Protein AF-A0AAD7E7Y8-F1 (afdb_monomer_lite)

Radius of gyration: 13.72 Å; chains: 1; bounding box: 28×25×40 Å

pLDDT: mean 85.16, std 9.53, range [59.25, 93.44]

Organism: NCBI:txid1033008

Foldseek 3Di:
DLDPPPPDPDDPVLCVQQVCVQVVHDDDDDDDPPPPCLVSQVVNLSVQVCCLVCVVVDDPPRRHDNHRDDDDDDPDPVVVVVRD

Sequence (84 aa):
KVVPQWKDRLRPVQEELVAPILDGEDVFCCTATDDDKSAAFSIPILVLNEYNSNPHLYPKHLPTRTNPVGLVVTPAKGLANNIV

Structure (mmCIF, N/CA/C/O backbone):
data_AF-A0AAD7E7Y8-F1
#
_entry.id   AF-A0AAD7E7Y8-F1
#
loop_
_atom_site.group_PDB
_atom_site.id
_atom_site.type_symbol
_atom_site.label_atom_id
_atom_site.label_alt_id
_atom_site.label_comp_id
_atom_site.label_asym_id
_atom_site.label_entity_id
_atom_site.label_seq_id
_atom_site.pdbx_PDB_ins_code
_atom_site.Cartn_x
_atom_site.Cartn_y
_atom_site.Cartn_z
_atom_site.occupancy
_atom_site.B_iso_or_equiv
_atom_site.auth_seq_id
_atom_site.auth_comp_id
_atom_site.auth_asym_id
_atom_site.auth_atom_id
_atom_site.pdbx_PDB_model_num
ATOM 1 N N . LYS A 1 1 ? -4.172 -12.063 13.736 1.00 59.91 1 LYS A N 1
ATOM 2 C CA . LYS A 1 1 ? -3.442 -10.823 13.405 1.00 59.91 1 LYS A CA 1
ATOM 3 C C . LYS A 1 1 ? -3.203 -10.800 11.906 1.00 59.91 1 LYS A C 1
ATOM 5 O O . LYS A 1 1 ? -2.781 -11.822 11.379 1.00 59.91 1 LYS A O 1
ATOM 10 N N . VAL A 1 2 ? -3.574 -9.710 11.244 1.00 66.75 2 VAL A N 1
ATOM 11 C CA . VAL A 1 2 ? -3.488 -9.501 9.788 1.00 66.75 2 VAL A CA 1
ATOM 12 C C . VAL A 1 2 ? -2.075 -9.086 9.381 1.00 66.75 2 VAL A C 1
ATOM 14 O O . VAL A 1 2 ? -1.619 -9.442 8.300 1.00 66.75 2 VAL A O 1
ATOM 17 N N . VAL A 1 3 ? -1.349 -8.405 10.271 1.00 66.00 3 VAL A N 1
ATOM 18 C CA . VAL A 1 3 ? 0.086 -8.162 10.095 1.00 66.00 3 VAL A CA 1
ATOM 19 C C . VAL A 1 3 ? 0.834 -9.474 10.369 1.00 66.00 3 VAL A C 1
ATOM 21 O O . VAL A 1 3 ? 0.724 -10.003 11.485 1.00 66.00 3 VAL A O 1
ATOM 24 N N . PRO A 1 4 ? 1.578 -10.026 9.389 1.00 62.03 4 PRO A N 1
ATOM 25 C CA . PRO A 1 4 ? 2.452 -11.160 9.641 1.00 62.03 4 PRO A CA 1
ATOM 26 C C . PRO A 1 4 ? 3.461 -10.770 10.720 1.00 62.03 4 PRO A C 1
ATOM 28 O O . PRO A 1 4 ? 3.932 -9.634 10.749 1.00 62.03 4 PRO A O 1
ATOM 31 N N . GLN A 1 5 ? 3.842 -11.706 11.589 1.00 60.47 5 GLN A N 1
ATOM 32 C CA . GLN A 1 5 ? 5.092 -11.533 12.323 1.00 60.47 5 GLN A CA 1
ATOM 33 C C . GLN A 1 5 ? 6.219 -11.621 11.295 1.00 60.47 5 GLN A C 1
ATOM 35 O O . GLN A 1 5 ? 6.670 -12.716 10.960 1.00 60.47 5 GLN A O 1
ATOM 40 N N . TRP A 1 6 ? 6.585 -10.482 10.704 1.00 67.50 6 TRP A N 1
ATOM 41 C CA . TRP A 1 6 ? 7.695 -10.424 9.770 1.00 67.50 6 TRP A CA 1
ATOM 42 C C . TRP A 1 6 ? 8.937 -10.895 10.516 1.00 67.50 6 TRP A C 1
ATOM 44 O O . TRP A 1 6 ? 9.275 -10.378 11.582 1.00 67.50 6 TRP A O 1
ATOM 54 N N . LYS A 1 7 ? 9.543 -11.963 9.992 1.00 62.59 7 LYS A N 1
ATOM 55 C CA . LYS A 1 7 ? 10.691 -12.629 10.611 1.00 62.59 7 LYS A CA 1
ATOM 56 C C . LYS A 1 7 ? 11.862 -11.657 10.778 1.00 62.59 7 LYS A C 1
ATOM 58 O O . LYS A 1 7 ? 12.557 -11.703 11.787 1.00 62.59 7 LYS A O 1
ATOM 63 N N . ASP A 1 8 ? 11.980 -10.753 9.813 1.00 67.12 8 ASP A N 1
ATOM 64 C CA . ASP A 1 8 ? 12.875 -9.610 9.790 1.00 67.12 8 ASP A CA 1
ATOM 65 C C . ASP A 1 8 ? 12.013 -8.336 9.770 1.00 67.12 8 ASP A C 1
ATOM 67 O O . ASP A 1 8 ? 10.880 -8.360 9.285 1.00 67.12 8 ASP A O 1
ATOM 71 N N . ARG A 1 9 ? 12.499 -7.228 10.342 1.00 75.19 9 ARG A N 1
ATOM 72 C CA . ARG A 1 9 ? 11.786 -5.934 10.323 1.00 75.19 9 ARG A CA 1
ATOM 73 C C . ARG A 1 9 ? 11.539 -5.467 8.877 1.00 75.19 9 ARG A C 1
ATOM 75 O O . ARG A 1 9 ? 12.044 -6.069 7.931 1.00 75.19 9 ARG A O 1
ATOM 82 N N . LEU A 1 10 ? 10.793 -4.371 8.706 1.00 79.62 10 LEU A N 1
ATOM 83 C CA . LEU A 1 10 ? 10.737 -3.688 7.410 1.00 79.62 10 LEU A CA 1
ATOM 84 C C . LEU A 1 10 ? 12.154 -3.460 6.870 1.00 79.62 10 LEU A C 1
ATOM 86 O O . LEU A 1 10 ? 13.068 -3.122 7.626 1.00 79.62 10 LEU A O 1
ATOM 90 N N . ARG A 1 11 ? 12.335 -3.655 5.562 1.00 83.06 11 ARG A N 1
ATOM 91 C CA . ARG A 1 11 ? 13.580 -3.254 4.898 1.00 83.06 11 ARG A CA 1
ATOM 92 C C . ARG A 1 11 ? 13.693 -1.725 4.916 1.00 83.06 11 ARG A C 1
ATOM 94 O O . ARG A 1 11 ? 12.651 -1.071 4.907 1.00 83.06 11 ARG A O 1
ATOM 101 N N . PRO A 1 12 ? 14.908 -1.148 4.875 1.00 84.06 12 PRO A N 1
ATOM 102 C CA . PRO A 1 12 ? 15.099 0.297 5.027 1.00 84.06 12 PRO A CA 1
ATOM 103 C C . PRO A 1 12 ? 14.207 1.144 4.108 1.00 84.06 12 PRO A C 1
ATOM 105 O O . PRO A 1 12 ? 13.444 1.974 4.588 1.00 84.06 12 PRO A O 1
ATOM 108 N N . VAL A 1 13 ? 14.186 0.839 2.806 1.00 84.25 13 VAL A N 1
ATOM 109 C CA . VAL A 1 13 ? 13.329 1.548 1.839 1.00 84.25 13 VAL A CA 1
ATOM 110 C C . VAL A 1 13 ? 11.835 1.391 2.134 1.00 84.25 13 VAL A C 1
ATOM 112 O O . VAL A 1 13 ? 11.047 2.290 1.879 1.00 84.25 13 VAL A O 1
ATOM 115 N N . GLN A 1 14 ? 11.407 0.261 2.698 1.00 86.12 14 GLN A N 1
ATOM 116 C CA . GLN A 1 14 ? 10.004 0.060 3.054 1.00 86.12 14 GLN A CA 1
ATOM 117 C C . GLN A 1 14 ? 9.635 0.900 4.274 1.00 86.12 14 GLN A C 1
ATOM 119 O O . GLN A 1 14 ? 8.551 1.464 4.297 1.00 86.12 14 GLN A O 1
ATOM 124 N N . GLU A 1 15 ? 10.516 1.007 5.268 1.00 86.62 15 GLU A N 1
ATOM 125 C CA . GLU A 1 15 ? 10.293 1.846 6.450 1.00 86.62 15 GLU A CA 1
ATOM 126 C C . GLU A 1 15 ? 10.197 3.331 6.076 1.00 86.62 15 GLU A C 1
ATOM 128 O O . GLU A 1 15 ? 9.236 3.994 6.472 1.00 86.62 15 GLU A O 1
ATOM 133 N N . GLU A 1 16 ? 11.118 3.814 5.236 1.00 88.81 16 GLU A N 1
ATOM 134 C CA . GLU A 1 16 ? 11.136 5.196 4.734 1.00 88.81 16 GLU A CA 1
ATOM 135 C C . GLU A 1 16 ? 9.867 5.572 3.954 1.00 88.81 16 GLU A C 1
ATOM 137 O O . GLU A 1 16 ? 9.465 6.733 3.955 1.00 88.81 16 GLU A O 1
ATOM 142 N N . LEU A 1 17 ? 9.213 4.600 3.311 1.00 90.75 17 LEU A N 1
ATOM 143 C CA . LEU A 1 17 ? 7.973 4.820 2.566 1.00 90.75 17 LEU A CA 1
ATOM 144 C C . LEU A 1 17 ? 6.721 4.615 3.424 1.00 90.75 17 LEU A C 1
ATOM 146 O O . LEU A 1 17 ? 5.774 5.390 3.334 1.00 90.75 17 LEU A O 1
ATOM 150 N N . VAL A 1 18 ? 6.682 3.569 4.248 1.00 91.69 18 VAL A N 1
ATOM 151 C CA . VAL A 1 18 ? 5.474 3.153 4.976 1.00 91.69 18 VAL A CA 1
ATOM 152 C C . VAL A 1 18 ? 5.126 4.122 6.099 1.00 91.69 18 VAL A C 1
ATOM 154 O O . VAL A 1 18 ? 3.944 4.415 6.277 1.00 91.69 18 VAL A O 1
ATOM 157 N N . ALA A 1 19 ? 6.116 4.607 6.852 1.00 90.81 19 ALA A N 1
ATOM 158 C CA . ALA A 1 19 ? 5.878 5.514 7.974 1.00 90.81 19 ALA A CA 1
ATOM 159 C C . ALA A 1 19 ? 5.130 6.797 7.548 1.00 90.81 19 ALA A C 1
ATOM 161 O O . ALA A 1 19 ? 4.022 7.005 8.046 1.00 90.81 19 ALA A O 1
ATOM 162 N N . PRO A 1 20 ? 5.618 7.589 6.570 1.00 92.69 20 PRO A N 1
ATOM 163 C CA . PRO A 1 20 ? 4.898 8.783 6.121 1.00 92.69 20 PRO A CA 1
ATOM 164 C C . PRO A 1 20 ? 3.514 8.471 5.525 1.00 92.69 20 PRO A C 1
ATOM 166 O O . PRO A 1 20 ? 2.563 9.210 5.773 1.00 92.69 20 PRO A O 1
ATOM 169 N N . ILE A 1 21 ? 3.336 7.344 4.821 1.00 92.56 21 ILE A N 1
ATOM 170 C CA . ILE A 1 21 ? 2.010 6.946 4.302 1.00 92.56 21 ILE A CA 1
ATOM 171 C C . ILE A 1 21 ? 1.012 6.683 5.446 1.00 92.56 21 ILE A C 1
ATOM 173 O O . ILE A 1 21 ? -0.177 7.016 5.339 1.00 92.56 21 ILE A O 1
ATOM 177 N N . LEU A 1 22 ? 1.469 6.063 6.539 1.00 92.25 22 LEU A N 1
ATOM 178 C CA . LEU A 1 22 ? 0.647 5.824 7.728 1.00 92.25 22 LEU A CA 1
ATOM 179 C C . LEU A 1 22 ? 0.304 7.125 8.461 1.00 92.25 22 LEU A C 1
ATOM 181 O O . LEU A 1 22 ? -0.820 7.241 8.953 1.00 92.25 22 LEU A O 1
ATOM 185 N N . ASP A 1 23 ? 1.206 8.105 8.445 1.00 92.12 23 ASP A N 1
ATOM 186 C CA . ASP A 1 23 ? 0.961 9.458 8.958 1.00 92.12 23 ASP A CA 1
ATOM 187 C C . ASP A 1 23 ? 0.024 10.281 8.051 1.00 92.12 23 ASP A C 1
ATOM 189 O O . ASP A 1 23 ? -0.526 11.296 8.475 1.00 92.12 23 ASP A O 1
ATOM 193 N N . GLY A 1 24 ? -0.257 9.791 6.839 1.00 90.19 24 GLY A N 1
ATOM 194 C CA . GLY A 1 24 ? -1.171 10.420 5.887 1.00 90.19 24 GLY A CA 1
ATOM 195 C C . GLY A 1 24 ? -0.496 11.390 4.921 1.00 90.19 24 GLY A C 1
ATOM 196 O O . GLY A 1 24 ? -1.201 12.136 4.247 1.00 90.19 24 GLY A O 1
ATOM 197 N N . GLU A 1 25 ? 0.830 11.353 4.841 1.00 93.19 25 GLU A N 1
ATOM 198 C CA . GLU A 1 25 ? 1.632 12.172 3.940 1.00 93.19 25 GLU A CA 1
ATOM 199 C C . GLU A 1 25 ? 1.692 11.571 2.529 1.00 93.19 25 GLU A C 1
ATOM 201 O O . GLU A 1 25 ? 1.716 10.347 2.339 1.00 93.19 25 GLU A O 1
ATOM 206 N N . ASP A 1 26 ? 1.775 12.448 1.529 1.00 92.88 26 ASP A N 1
ATOM 207 C CA . ASP A 1 26 ? 2.027 12.057 0.146 1.00 92.88 26 ASP A CA 1
ATOM 208 C C . ASP A 1 26 ? 3.521 11.772 -0.060 1.00 92.88 26 ASP A C 1
ATOM 210 O O . ASP A 1 26 ? 4.386 12.573 0.297 1.00 92.88 26 ASP A O 1
ATOM 214 N N . VAL A 1 27 ? 3.837 10.634 -0.683 1.00 92.00 27 VAL A N 1
ATOM 215 C CA . VAL A 1 27 ? 5.220 10.174 -0.864 1.00 92.00 27 VAL A CA 1
ATOM 216 C C . VAL A 1 27 ? 5.574 10.078 -2.341 1.00 92.00 27 VAL A C 1
ATOM 218 O O . VAL A 1 27 ? 4.909 9.392 -3.118 1.00 92.00 27 VAL A O 1
ATOM 221 N N . PHE A 1 28 ? 6.684 10.712 -2.718 1.00 91.62 28 PHE A N 1
ATOM 222 C CA . PHE A 1 28 ? 7.309 10.543 -4.025 1.00 91.62 28 PHE A CA 1
ATOM 223 C C . PHE A 1 28 ? 8.610 9.748 -3.880 1.00 91.62 28 PHE A C 1
ATOM 225 O O . PHE A 1 28 ? 9.565 10.214 -3.263 1.00 91.62 28 PHE A O 1
ATOM 232 N N . CYS A 1 29 ? 8.647 8.539 -4.445 1.00 88.25 29 CYS A N 1
ATOM 233 C CA . CYS A 1 29 ? 9.779 7.623 -4.323 1.00 88.25 29 CYS A CA 1
ATOM 234 C C . CYS A 1 29 ? 10.505 7.433 -5.659 1.00 88.25 29 CYS A C 1
ATOM 236 O O . CYS A 1 29 ? 9.902 7.013 -6.648 1.00 88.25 29 CYS A O 1
ATOM 238 N N . CYS A 1 30 ? 11.821 7.651 -5.648 1.00 88.62 30 CYS A N 1
ATOM 239 C CA . CYS A 1 30 ? 12.734 7.261 -6.717 1.00 88.62 30 CYS A CA 1
ATOM 240 C C . CYS A 1 30 ? 13.684 6.187 -6.184 1.00 88.62 30 CYS A C 1
ATOM 242 O O . CYS A 1 30 ? 14.598 6.496 -5.427 1.00 88.62 30 CYS A O 1
ATOM 244 N N . THR A 1 31 ? 13.485 4.938 -6.594 1.00 84.88 31 THR A N 1
ATOM 245 C CA . THR A 1 31 ? 14.356 3.821 -6.210 1.00 84.88 31 THR A CA 1
ATOM 246 C C . THR A 1 31 ? 14.698 2.943 -7.417 1.00 84.88 31 THR A C 1
ATOM 248 O O . THR A 1 31 ? 14.030 2.991 -8.456 1.00 84.88 31 THR A O 1
ATOM 251 N N . ALA A 1 32 ? 15.759 2.147 -7.286 1.00 81.56 32 ALA A N 1
ATOM 252 C CA . ALA A 1 32 ? 16.172 1.155 -8.260 1.00 81.56 32 ALA A CA 1
ATOM 253 C C . ALA A 1 32 ? 15.113 0.046 -8.465 1.00 81.56 32 ALA A C 1
ATOM 255 O O . ALA A 1 32 ? 14.111 -0.098 -7.750 1.00 81.56 32 ALA A O 1
ATOM 256 N N . THR A 1 33 ? 15.316 -0.754 -9.511 1.00 73.38 33 THR A N 1
ATOM 257 C CA . THR A 1 33 ? 14.566 -2.009 -9.683 1.00 73.38 33 THR A CA 1
ATOM 258 C C . THR A 1 33 ? 15.058 -3.027 -8.649 1.00 73.38 33 THR A C 1
ATOM 260 O O . THR A 1 33 ? 16.191 -2.921 -8.195 1.00 73.38 33 THR A O 1
ATOM 263 N N . ASP A 1 34 ? 14.189 -3.952 -8.238 1.00 69.56 34 ASP A N 1
ATOM 264 C CA . ASP A 1 34 ? 14.452 -4.982 -7.215 1.00 69.56 34 ASP A CA 1
ATOM 265 C C . ASP A 1 34 ? 14.729 -4.495 -5.785 1.00 69.56 34 ASP A C 1
ATOM 267 O O . ASP A 1 34 ? 14.993 -5.304 -4.905 1.00 69.56 34 ASP A O 1
ATOM 271 N N . ASP A 1 35 ? 14.531 -3.206 -5.499 1.00 73.75 35 ASP A N 1
ATOM 272 C CA . ASP A 1 35 ? 14.607 -2.660 -4.135 1.00 73.75 35 ASP A CA 1
ATOM 273 C C . ASP A 1 35 ? 13.341 -2.950 -3.299 1.00 73.75 35 ASP A C 1
ATOM 275 O O . ASP A 1 35 ? 12.938 -2.176 -2.443 1.00 73.75 35 ASP A O 1
ATOM 279 N N . ASP A 1 36 ? 12.615 -4.030 -3.610 1.00 71.94 36 ASP A N 1
ATOM 280 C CA . ASP A 1 36 ? 11.464 -4.511 -2.829 1.00 71.94 36 ASP A CA 1
ATOM 281 C C . ASP A 1 36 ? 10.323 -3.498 -2.566 1.00 71.94 36 ASP A C 1
ATOM 283 O O . ASP A 1 36 ? 9.464 -3.706 -1.696 1.00 71.94 36 ASP A O 1
ATOM 287 N N . LYS A 1 37 ? 10.273 -2.424 -3.364 1.00 76.25 37 LYS A N 1
ATOM 288 C CA . LYS A 1 37 ? 9.283 -1.336 -3.285 1.00 76.25 37 LYS A CA 1
ATOM 289 C C . LYS A 1 37 ? 7.835 -1.795 -3.403 1.00 76.25 37 LYS A C 1
ATOM 291 O O . LYS A 1 37 ? 6.942 -1.108 -2.922 1.00 76.25 37 LYS A O 1
ATOM 296 N N . SER A 1 38 ? 7.586 -2.937 -4.045 1.00 72.44 38 SER A N 1
ATOM 297 C CA . SER A 1 38 ? 6.222 -3.394 -4.303 1.00 72.44 38 SER A CA 1
ATOM 298 C C . SER A 1 38 ? 5.461 -3.663 -3.002 1.00 72.44 38 SER A C 1
ATOM 300 O O . SER A 1 38 ? 4.318 -3.263 -2.860 1.00 72.44 38 SER A O 1
ATOM 302 N N . ALA A 1 39 ? 6.106 -4.206 -1.970 1.00 78.12 39 ALA A N 1
ATOM 303 C CA . ALA A 1 39 ? 5.410 -4.401 -0.697 1.00 78.12 39 ALA A CA 1
ATOM 304 C C . ALA A 1 39 ? 5.047 -3.071 0.003 1.00 78.12 39 ALA A C 1
ATOM 306 O O . ALA A 1 39 ? 4.129 -3.035 0.822 1.00 78.12 39 ALA A O 1
ATOM 307 N N . ALA A 1 40 ? 5.731 -1.963 -0.316 1.00 82.25 40 ALA A N 1
ATOM 308 C CA . ALA A 1 40 ? 5.556 -0.689 0.383 1.00 82.25 40 ALA A CA 1
ATOM 309 C C . ALA A 1 40 ? 4.145 -0.097 0.225 1.00 82.25 40 ALA A C 1
ATOM 311 O O . ALA A 1 40 ? 3.694 0.620 1.113 1.00 82.25 40 ALA A O 1
ATOM 312 N N . PHE A 1 41 ? 3.415 -0.422 -0.851 1.00 83.94 41 PHE A N 1
ATOM 313 C CA . PHE A 1 41 ? 2.035 0.048 -1.026 1.00 83.94 41 PHE A CA 1
ATOM 314 C C . PHE A 1 41 ? 0.987 -0.827 -0.321 1.00 83.94 41 PHE A C 1
ATOM 316 O O . PHE A 1 41 ? -0.083 -0.327 0.024 1.00 83.94 41 PHE A O 1
ATOM 323 N N . SER A 1 42 ? 1.252 -2.118 -0.091 1.00 88.06 42 SER A N 1
ATOM 324 C CA . SER A 1 42 ? 0.291 -3.030 0.550 1.00 88.06 42 SER A CA 1
ATOM 325 C C . SER A 1 42 ? 0.420 -3.020 2.075 1.00 88.06 42 SER A C 1
ATOM 327 O O . SER A 1 42 ? -0.581 -3.146 2.786 1.00 88.06 42 SER A O 1
ATOM 329 N N . ILE A 1 43 ? 1.630 -2.784 2.590 1.00 90.25 43 ILE A N 1
ATOM 330 C CA . ILE A 1 43 ? 1.921 -2.732 4.026 1.00 90.25 43 ILE A CA 1
ATOM 331 C C . ILE A 1 43 ? 1.014 -1.750 4.798 1.00 90.25 43 ILE A C 1
ATOM 333 O O . ILE A 1 43 ? 0.441 -2.179 5.804 1.00 90.25 43 ILE A O 1
ATOM 337 N N . PRO A 1 44 ? 0.815 -0.482 4.375 1.00 92.25 44 PRO A N 1
ATOM 338 C CA . PRO A 1 44 ? -0.007 0.462 5.130 1.00 92.25 44 PRO A CA 1
ATOM 339 C C . PRO A 1 44 ? -1.441 -0.038 5.332 1.00 92.25 44 PRO A C 1
ATOM 341 O O . PRO A 1 44 ? -2.011 0.103 6.411 1.00 92.25 44 PRO A O 1
ATOM 344 N N . ILE A 1 45 ? -2.008 -0.702 4.320 1.00 92.12 45 ILE A N 1
ATOM 345 C CA . ILE A 1 45 ? -3.355 -1.283 4.376 1.00 92.12 45 ILE A CA 1
ATOM 346 C C . ILE A 1 45 ? -3.406 -2.402 5.422 1.00 92.12 45 ILE A C 1
ATOM 348 O O . ILE A 1 45 ? -4.324 -2.441 6.242 1.00 92.12 45 ILE A O 1
ATOM 352 N N . LEU A 1 46 ? -2.412 -3.295 5.430 1.00 91.69 46 LEU A N 1
ATOM 353 C CA . LEU A 1 46 ? -2.326 -4.394 6.397 1.00 91.69 46 LEU A CA 1
ATOM 354 C C . LEU A 1 46 ? -2.178 -3.879 7.835 1.00 91.69 46 LEU A C 1
ATOM 356 O O . LEU A 1 46 ? -2.845 -4.391 8.736 1.00 91.69 46 LEU A O 1
ATOM 360 N N . VAL A 1 47 ? -1.347 -2.853 8.043 1.00 92.00 47 VAL A N 1
ATOM 361 C CA . VAL A 1 47 ? -1.133 -2.222 9.354 1.00 92.00 47 VAL A CA 1
ATOM 362 C C . VAL A 1 47 ? -2.418 -1.571 9.863 1.00 92.00 47 VAL A C 1
ATOM 364 O O . VAL A 1 47 ? -2.824 -1.831 10.995 1.00 92.00 47 VAL A O 1
ATOM 367 N N . LEU A 1 48 ? -3.100 -0.786 9.025 1.00 93.44 48 LEU A N 1
ATOM 368 C CA . LEU A 1 48 ? -4.360 -0.141 9.394 1.00 93.44 48 LEU A CA 1
ATOM 369 C C . LEU A 1 48 ? -5.463 -1.169 9.694 1.00 93.44 48 LEU A C 1
ATOM 371 O O . LEU A 1 48 ? -6.204 -1.013 10.664 1.00 93.44 48 LEU A O 1
ATOM 375 N N . ASN A 1 49 ? -5.543 -2.257 8.922 1.00 93.38 49 ASN A N 1
ATOM 376 C CA . ASN A 1 49 ? -6.496 -3.342 9.171 1.00 93.38 49 ASN A CA 1
ATOM 377 C C . ASN A 1 49 ? -6.241 -4.051 10.508 1.00 93.38 49 ASN A C 1
ATOM 379 O O . ASN A 1 49 ? -7.187 -4.348 11.242 1.00 93.38 49 ASN A O 1
ATOM 383 N N . GLU A 1 50 ? -4.979 -4.310 10.849 1.00 93.25 50 GLU A N 1
ATOM 384 C CA . GLU A 1 50 ? -4.605 -4.888 12.142 1.00 93.25 50 GLU A CA 1
ATOM 385 C C . GLU A 1 50 ? -4.914 -3.936 13.301 1.00 93.25 50 GLU A C 1
ATOM 387 O O . GLU A 1 50 ? -5.492 -4.376 14.296 1.00 93.25 50 GLU A O 1
ATOM 392 N N . TYR A 1 51 ? -4.591 -2.646 13.164 1.00 92.88 51 TYR A N 1
ATOM 393 C CA . TYR A 1 51 ? -4.900 -1.633 14.175 1.00 92.88 51 TYR A CA 1
ATOM 394 C C . TYR A 1 51 ? -6.409 -1.534 14.427 1.00 92.88 51 TYR A C 1
ATOM 396 O O . TYR A 1 51 ? -6.847 -1.566 15.575 1.00 92.88 51 TYR A O 1
ATOM 404 N N . ASN A 1 52 ? -7.215 -1.514 13.362 1.00 92.25 52 ASN A N 1
ATOM 405 C CA . ASN A 1 52 ? -8.675 -1.482 13.459 1.00 92.25 52 ASN A CA 1
ATOM 406 C C . ASN A 1 52 ? -9.264 -2.753 14.080 1.00 92.25 52 ASN A C 1
ATOM 408 O O . ASN A 1 52 ? -10.252 -2.679 14.808 1.00 92.25 52 ASN A O 1
ATOM 412 N N . SER A 1 53 ? -8.671 -3.916 13.800 1.00 93.00 53 SER A N 1
ATOM 413 C CA . SER A 1 53 ? -9.147 -5.201 14.325 1.00 93.00 53 SER A CA 1
ATOM 414 C C . SER A 1 53 ? -8.740 -5.424 15.782 1.00 93.00 53 SER A C 1
ATOM 416 O O . SER A 1 53 ? -9.453 -6.091 16.529 1.00 93.00 53 SER A O 1
ATOM 418 N N . ASN A 1 54 ? -7.595 -4.875 16.201 1.00 92.75 54 ASN A N 1
ATOM 419 C CA . ASN A 1 54 ? -7.007 -5.099 17.521 1.00 92.75 54 ASN A CA 1
ATOM 420 C C . ASN A 1 54 ? -6.578 -3.790 18.218 1.00 92.75 54 ASN A C 1
ATOM 422 O O . ASN A 1 54 ? -5.447 -3.704 18.704 1.00 92.75 54 ASN A O 1
ATOM 426 N N . PRO A 1 55 ? -7.455 -2.777 18.353 1.00 91.56 55 PRO A N 1
ATOM 427 C CA . PRO A 1 55 ? -7.057 -1.438 18.807 1.00 91.56 55 PRO A CA 1
ATOM 428 C C . PRO A 1 55 ? -6.525 -1.410 20.247 1.00 91.56 55 PRO A C 1
ATOM 430 O O . PRO A 1 55 ? -5.791 -0.507 20.628 1.00 91.56 55 PRO A O 1
ATOM 433 N N . HIS A 1 56 ? -6.870 -2.413 21.058 1.00 93.19 56 HIS A N 1
ATOM 434 C CA . HIS A 1 56 ? -6.410 -2.546 22.441 1.00 93.19 56 HIS A CA 1
ATOM 435 C C . HIS A 1 56 ? -4.936 -2.970 22.569 1.00 93.19 56 HIS A C 1
ATOM 437 O O . HIS A 1 56 ? -4.374 -2.861 23.656 1.00 93.19 56 HIS A O 1
ATOM 443 N N . LEU A 1 57 ? -4.312 -3.462 21.492 1.00 92.50 57 LEU A N 1
ATOM 444 C CA . LEU A 1 57 ? -2.907 -3.888 21.481 1.00 92.50 57 LEU A CA 1
ATOM 445 C C . LEU A 1 57 ? -1.930 -2.752 21.159 1.00 92.50 57 LEU A C 1
ATOM 447 O O . LEU A 1 57 ? -0.719 -2.962 21.208 1.00 92.50 57 LEU A O 1
ATOM 451 N N . TYR A 1 58 ? -2.442 -1.572 20.815 1.00 90.69 58 TYR A N 1
ATOM 452 C CA . TYR A 1 58 ? -1.664 -0.460 20.287 1.00 90.69 58 TYR A CA 1
ATOM 453 C C . TYR A 1 58 ? -1.981 0.841 21.039 1.00 90.69 58 TYR A C 1
ATOM 455 O O . TYR A 1 58 ? -3.029 0.944 21.685 1.00 90.69 58 TYR A O 1
ATOM 463 N N . PRO A 1 59 ? -1.103 1.860 20.962 1.00 91.88 59 PRO A N 1
ATOM 464 C CA . PRO A 1 59 ? -1.407 3.186 21.480 1.00 91.88 59 PRO A CA 1
ATOM 465 C C . PRO A 1 59 ? -2.725 3.726 20.917 1.00 91.88 59 PRO A C 1
ATOM 467 O O . PRO A 1 59 ? -3.044 3.567 19.734 1.00 91.88 59 PRO A O 1
ATOM 470 N N . LYS A 1 60 ? -3.504 4.378 21.779 1.00 88.25 60 LYS A N 1
ATOM 471 C CA . LYS A 1 60 ? -4.737 5.054 21.368 1.00 88.25 60 LYS A CA 1
ATOM 472 C C . LYS A 1 60 ? -4.396 6.329 20.597 1.00 88.25 60 LYS A C 1
ATOM 474 O O . LYS A 1 60 ? -3.361 6.936 20.851 1.00 88.25 60 LYS A O 1
ATOM 479 N N . HIS A 1 61 ? -5.316 6.755 19.733 1.00 87.81 61 HIS A N 1
ATOM 480 C CA . HIS A 1 61 ? -5.236 8.015 18.979 1.00 87.81 61 HIS A CA 1
ATOM 481 C C . HIS A 1 61 ? -4.148 8.066 17.898 1.00 87.81 61 HIS A C 1
ATOM 483 O O . HIS A 1 61 ? -3.760 9.154 17.483 1.00 87.81 61 HIS A O 1
ATOM 489 N N . 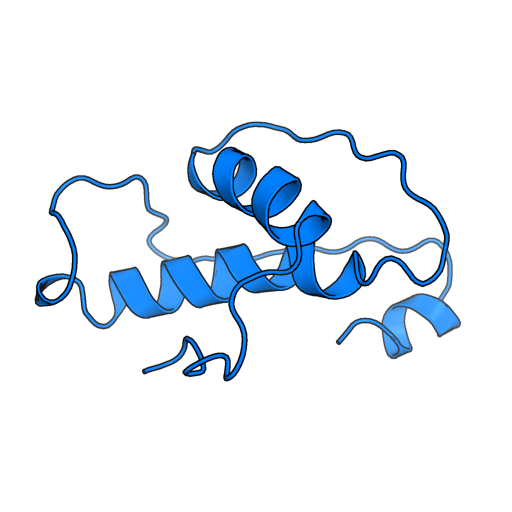LEU A 1 62 ? -3.682 6.911 17.414 1.00 89.50 62 LEU A N 1
ATOM 490 C CA . LEU A 1 62 ? -2.875 6.881 16.197 1.00 89.50 62 LEU A CA 1
ATOM 491 C C . LEU A 1 62 ? -3.749 7.221 14.975 1.00 89.50 62 LEU A C 1
ATOM 493 O O . LEU A 1 62 ? -4.947 6.902 14.986 1.00 89.50 62 LEU A O 1
ATOM 497 N N . PRO A 1 63 ? -3.175 7.837 13.924 1.00 90.19 63 PRO A N 1
ATOM 498 C CA . PRO A 1 63 ? -3.859 8.007 12.648 1.00 90.19 63 PRO A CA 1
ATOM 499 C C . PRO A 1 63 ? -4.420 6.671 12.148 1.00 90.19 63 PRO A C 1
ATOM 501 O O . PRO A 1 63 ? -3.744 5.643 12.175 1.00 90.19 63 PRO A O 1
ATOM 504 N N . THR A 1 64 ? -5.679 6.666 11.709 1.00 90.25 64 THR A N 1
ATOM 505 C CA . THR A 1 64 ? -6.310 5.463 11.157 1.00 90.25 64 THR A CA 1
ATOM 506 C C . THR A 1 64 ? -7.349 5.796 10.086 1.00 90.25 64 THR A C 1
ATOM 508 O O . THR A 1 64 ? -7.735 6.948 9.896 1.00 90.25 64 THR A O 1
ATOM 511 N N . ARG A 1 65 ? -7.816 4.768 9.375 1.00 89.69 65 ARG A N 1
ATOM 512 C CA . ARG A 1 65 ? -8.894 4.816 8.383 1.00 89.69 65 ARG A CA 1
ATOM 513 C C . ARG A 1 65 ? -9.872 3.688 8.683 1.00 89.69 65 ARG A C 1
ATOM 515 O O . ARG A 1 65 ? -9.444 2.547 8.763 1.00 89.69 65 ARG A O 1
ATOM 522 N N . THR A 1 66 ? -11.171 3.969 8.807 1.00 90.25 66 THR A N 1
ATOM 523 C CA . THR A 1 66 ? -12.190 2.945 9.134 1.00 90.25 66 THR A CA 1
ATOM 524 C C . THR A 1 66 ? -12.238 1.804 8.116 1.00 90.25 66 THR A C 1
ATOM 526 O O . THR A 1 66 ? -12.430 0.655 8.498 1.00 90.25 66 THR A O 1
ATOM 529 N N . ASN A 1 67 ? -12.031 2.111 6.833 1.00 92.56 67 ASN A N 1
ATOM 530 C CA . ASN A 1 67 ? -11.948 1.126 5.758 1.00 92.56 67 ASN A CA 1
ATOM 531 C C . ASN A 1 67 ? -10.674 1.368 4.927 1.00 92.56 67 ASN A C 1
ATOM 533 O O . ASN A 1 67 ? -10.708 2.163 3.983 1.00 92.56 67 ASN A O 1
ATOM 537 N N . PRO A 1 68 ? -9.535 0.762 5.302 1.00 92.56 68 PRO A N 1
ATOM 538 C CA . PRO A 1 68 ? -8.278 0.909 4.577 1.00 92.56 68 PRO A CA 1
ATOM 539 C C . PRO A 1 68 ? -8.366 0.263 3.189 1.00 92.56 68 PRO A C 1
ATOM 541 O O . PRO A 1 68 ? -8.512 -0.950 3.064 1.00 92.56 68 PRO A O 1
ATOM 544 N N . VAL A 1 69 ? -8.257 1.076 2.138 1.00 91.94 69 VAL A N 1
ATOM 545 C CA . VAL A 1 69 ? -8.282 0.636 0.735 1.00 91.94 69 VAL A CA 1
ATOM 546 C C . VAL A 1 69 ? -7.118 1.289 -0.002 1.00 91.94 69 VAL A C 1
ATOM 548 O O . VAL A 1 69 ? -6.840 2.467 0.212 1.00 91.94 69 VAL A O 1
ATOM 551 N N . GLY A 1 70 ? -6.457 0.534 -0.881 1.00 89.88 70 GLY A N 1
ATOM 552 C CA . GLY A 1 70 ? -5.440 1.051 -1.794 1.00 89.88 70 GLY A CA 1
ATOM 553 C C .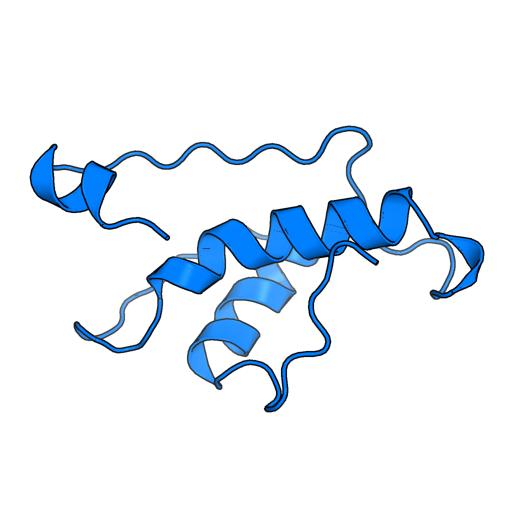 GLY A 1 70 ? -5.814 0.794 -3.246 1.00 89.88 70 GLY A C 1
ATOM 554 O O . GLY A 1 70 ? -6.364 -0.255 -3.579 1.00 89.88 70 GLY A O 1
ATOM 555 N N . LEU A 1 71 ? -5.498 1.758 -4.107 1.00 91.38 71 LEU A N 1
ATOM 556 C CA . LEU A 1 71 ? -5.616 1.649 -5.556 1.00 91.38 71 LEU A CA 1
ATOM 557 C C . LEU A 1 71 ? -4.217 1.753 -6.154 1.00 91.38 71 LEU A C 1
ATOM 559 O O . LEU A 1 71 ? -3.557 2.777 -6.000 1.00 91.38 71 LEU A O 1
ATOM 563 N N . VAL A 1 72 ? -3.783 0.709 -6.859 1.00 90.12 72 VAL A N 1
ATOM 564 C CA . VAL A 1 72 ? -2.493 0.709 -7.552 1.00 90.12 72 VAL A CA 1
ATOM 565 C C . VAL A 1 72 ? -2.736 0.789 -9.051 1.00 90.12 72 VAL A 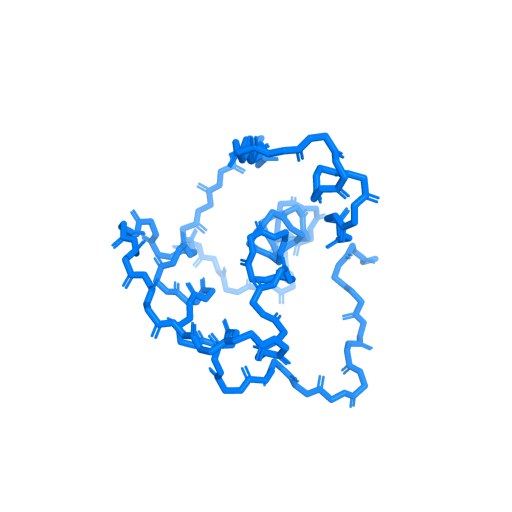C 1
ATOM 567 O O . VAL A 1 72 ? -3.359 -0.091 -9.643 1.00 90.12 72 VAL A O 1
ATOM 570 N N . VAL A 1 73 ? -2.236 1.855 -9.672 1.00 91.31 73 VAL A N 1
ATOM 571 C CA . VAL A 1 73 ? -2.275 2.042 -11.124 1.00 91.31 73 VAL A CA 1
ATOM 572 C C . VAL A 1 73 ? -0.911 1.673 -11.686 1.00 91.31 73 VAL A C 1
ATOM 574 O O . VAL A 1 73 ? 0.112 2.186 -11.238 1.00 91.31 73 VAL A O 1
ATOM 577 N N . THR A 1 74 ? -0.888 0.776 -12.670 1.00 90.81 74 THR A N 1
ATOM 578 C CA . THR A 1 74 ? 0.352 0.333 -13.316 1.00 90.81 74 THR A CA 1
ATOM 579 C C . THR A 1 74 ? 0.330 0.603 -14.816 1.00 90.81 74 THR A C 1
ATOM 581 O O . THR A 1 74 ? -0.736 0.560 -15.431 1.00 90.81 74 THR A O 1
ATOM 584 N N . PRO A 1 75 ? 1.498 0.842 -15.438 1.00 93.44 75 PRO A N 1
ATOM 585 C CA . PRO A 1 75 ? 1.587 1.085 -16.876 1.00 93.44 75 PRO A CA 1
ATOM 586 C C . PRO A 1 75 ? 1.351 -0.164 -17.741 1.00 93.44 75 PRO A C 1
ATOM 588 O O . PRO A 1 75 ? 1.079 -0.031 -18.930 1.00 93.44 75 PRO A O 1
ATOM 591 N N . ALA A 1 76 ? 1.476 -1.379 -17.191 1.00 91.19 76 ALA A N 1
ATOM 592 C CA . ALA A 1 76 ? 1.407 -2.614 -17.971 1.00 91.19 76 ALA A CA 1
ATOM 593 C C . ALA A 1 76 ? 0.719 -3.754 -17.216 1.00 91.19 76 ALA A C 1
ATOM 595 O O . ALA A 1 76 ? 0.991 -3.995 -16.040 1.00 91.19 76 ALA A O 1
ATOM 596 N N . LYS A 1 77 ? -0.080 -4.548 -17.942 1.00 89.06 77 LYS A N 1
ATOM 597 C CA . LYS A 1 77 ? -0.753 -5.749 -17.416 1.00 89.06 77 LYS A CA 1
ATOM 598 C C . LYS A 1 77 ? 0.221 -6.749 -16.784 1.00 89.06 77 LYS A C 1
ATOM 600 O O . LYS A 1 77 ? -0.091 -7.338 -15.757 1.00 89.06 77 LYS A O 1
ATOM 605 N N . GLY A 1 78 ? 1.399 -6.929 -17.386 1.00 87.50 78 GLY A N 1
ATOM 606 C CA . GLY A 1 78 ? 2.432 -7.81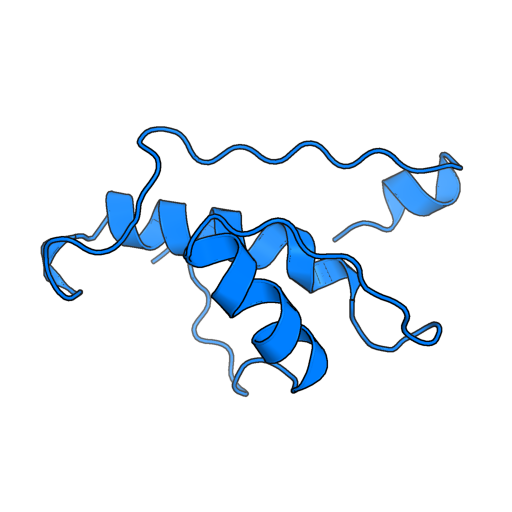4 -16.842 1.00 87.50 78 GLY A CA 1
ATOM 607 C C . GLY A 1 78 ? 2.898 -7.381 -15.451 1.00 87.50 78 GLY A C 1
ATOM 608 O O . GLY A 1 78 ? 3.093 -8.228 -14.591 1.00 87.50 78 GLY A O 1
ATOM 609 N N . LEU A 1 79 ? 2.994 -6.071 -15.203 1.00 84.31 79 LEU A N 1
ATOM 610 C CA . LEU A 1 79 ? 3.346 -5.544 -13.886 1.00 84.31 79 LEU A CA 1
ATOM 611 C C . LEU A 1 79 ? 2.183 -5.671 -12.898 1.00 84.31 79 LEU A C 1
ATOM 613 O O . LEU A 1 79 ? 2.412 -6.060 -11.760 1.00 84.31 79 LEU A O 1
ATOM 617 N N . ALA A 1 80 ? 0.945 -5.422 -13.338 1.00 86.25 80 ALA A N 1
ATOM 618 C CA . ALA A 1 80 ? -0.246 -5.611 -12.507 1.00 86.25 80 ALA A CA 1
ATOM 619 C C . ALA A 1 80 ? -0.345 -7.035 -11.934 1.00 86.25 80 ALA A C 1
ATOM 621 O O . ALA A 1 80 ? -0.686 -7.210 -10.771 1.00 86.25 80 ALA A O 1
ATOM 622 N N . ASN A 1 81 ? 0.010 -8.044 -12.733 1.00 85.44 81 ASN A N 1
ATOM 623 C CA . ASN A 1 81 ? -0.002 -9.446 -12.312 1.00 85.44 81 ASN A CA 1
ATOM 624 C C . ASN A 1 81 ? 1.136 -9.820 -11.343 1.00 85.44 81 ASN A C 1
ATOM 626 O O . ASN A 1 81 ? 1.074 -10.883 -10.735 1.00 85.44 81 ASN A O 1
ATOM 630 N N . ASN A 1 82 ? 2.170 -8.981 -11.233 1.00 80.75 82 ASN A N 1
ATOM 631 C CA . ASN A 1 82 ? 3.350 -9.207 -10.393 1.00 80.75 82 ASN A CA 1
ATOM 632 C C . ASN A 1 82 ? 3.353 -8.339 -9.127 1.00 80.75 82 ASN A C 1
ATOM 634 O O . ASN A 1 82 ? 4.295 -8.403 -8.338 1.00 80.75 82 ASN A O 1
ATOM 638 N N . ILE A 1 83 ? 2.3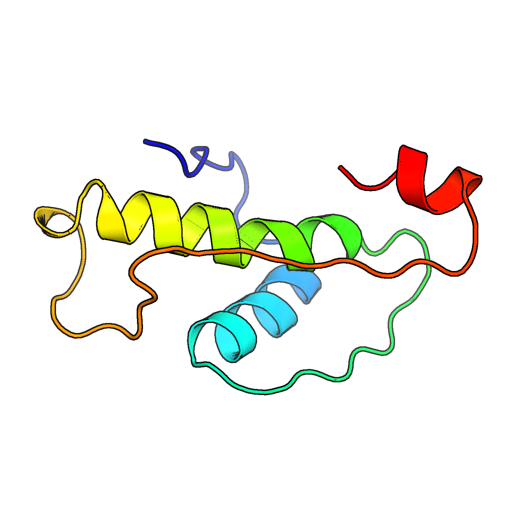31 -7.504 -8.944 1.00 74.44 83 ILE A N 1
ATOM 639 C CA . ILE A 1 83 ? 2.105 -6.824 -7.677 1.00 74.44 83 ILE A CA 1
ATOM 640 C C . ILE A 1 83 ? 1.648 -7.879 -6.666 1.00 74.44 83 ILE A C 1
ATOM 642 O O . ILE A 1 83 ? 0.572 -8.458 -6.816 1.00 74.44 83 ILE A O 1
ATOM 646 N N . VAL A 1 84 ? 2.495 -8.123 -5.665 1.00 59.25 84 VAL A N 1
ATOM 647 C CA . VAL A 1 84 ? 2.222 -8.966 -4.493 1.00 59.25 84 VAL A CA 1
ATOM 648 C C . VAL A 1 84 ? 1.977 -8.074 -3.285 1.00 59.25 84 VAL A C 1
ATOM 650 O O . VAL A 1 84 ? 2.783 -7.136 -3.083 1.00 59.25 84 VAL A O 1
#

InterPro domains:
  IPR011545 DEAD/DEAH-box helicase domain [PF00270] (11-84)
  IPR027417 P-loop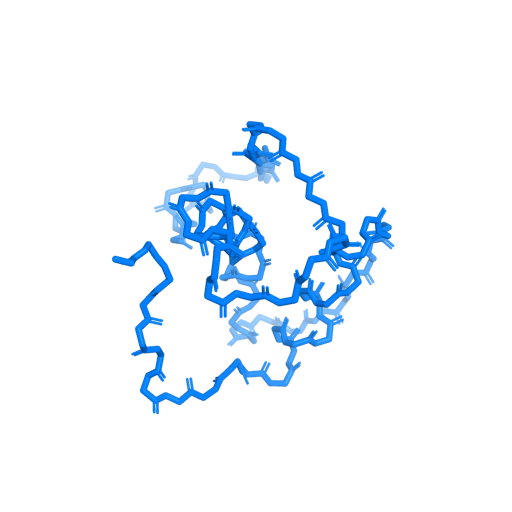 containing nucleoside triphosphate hydrolase [G3DSA:3.40.50.300] (5-84)
  IPR027417 P-loop containing nucleoside triphosphate hydrolase [SSF52540] (9-83)

Secondary structure (DSSP, 8-state):
--S---SSPPPHHHHHHHHHHHHT--------TTSSTTHHHHHHHHHHHHHHH-GGGS-TT----SS-------S-HHHHTT--